Protein AF-A0AAE5TI17-F1 (afdb_monomer_lite)

InterPro domains:
  IPR019294 Translational regulator Com [PF10122] (6-40)
  IPR023411 Ribonuclease A, active site [PS00127] (33-39)

Sequence (43 aa):
MQNKIQEMRCKCCKKLLARTKDNQYLEIKCVRCKTLNTFKQSK

Secondary structure (DSSP, 8-state):
---PPEEEE-TTT--EEEEES--SEEEEE-TTT--EEEEE---

Structure (mmCIF, N/CA/C/O backbone):
data_AF-A0AAE5TI17-F1
#
_entry.id   AF-A0AAE5TI17-F1
#
loop_
_atom_site.group_PDB
_atom_site.id
_atom_site.type_symbol
_atom_site.label_atom_id
_atom_site.label_alt_id
_atom_site.label_comp_id
_atom_site.label_asym_id
_atom_site.label_entity_id
_atom_site.label_seq_id
_atom_site.pdbx_PDB_ins_code
_atom_site.Cartn_x
_atom_site.Cartn_y
_atom_site.Cartn_z
_atom_site.occupancy
_atom_site.B_iso_or_equiv
_atom_site.auth_seq_id
_atom_site.auth_comp_id
_atom_site.auth_asym_id
_atom_site.auth_atom_id
_atom_site.pdbx_PDB_model_num
ATOM 1 N N . MET A 1 1 ? -19.313 7.920 15.749 1.00 44.44 1 MET A N 1
ATOM 2 C CA . MET A 1 1 ? -17.968 8.179 15.189 1.00 44.44 1 MET A CA 1
ATOM 3 C C . MET A 1 1 ? -17.855 7.405 13.878 1.00 44.44 1 MET A C 1
ATOM 5 O O . MET A 1 1 ? -17.872 6.180 13.903 1.00 44.44 1 MET A O 1
ATOM 9 N N . GLN A 1 2 ? -17.907 8.078 12.726 1.00 49.59 2 GLN A N 1
ATOM 10 C CA . GLN A 1 2 ? -17.812 7.397 11.429 1.00 49.59 2 GLN A CA 1
ATOM 11 C C . GLN A 1 2 ? -16.361 6.966 11.208 1.00 49.59 2 GLN A C 1
ATOM 13 O O . GLN A 1 2 ? -15.498 7.782 10.903 1.00 49.59 2 GLN A O 1
ATOM 18 N N . ASN A 1 3 ? -16.093 5.677 11.389 1.00 57.78 3 ASN A N 1
ATOM 19 C CA . ASN A 1 3 ? -14.792 5.086 11.103 1.00 57.78 3 ASN A CA 1
ATOM 20 C C . ASN A 1 3 ? -14.588 5.046 9.582 1.00 57.78 3 ASN A C 1
ATOM 22 O O . ASN A 1 3 ? -15.055 4.128 8.903 1.00 57.78 3 ASN A O 1
ATOM 26 N N . LYS A 1 4 ? -13.959 6.093 9.040 1.00 77.31 4 LYS A N 1
ATOM 27 C CA . LYS A 1 4 ? -13.721 6.259 7.606 1.00 77.31 4 LYS A CA 1
ATOM 28 C C . LYS A 1 4 ? -12.693 5.229 7.137 1.00 77.31 4 LYS A C 1
ATOM 30 O O . LYS A 1 4 ? -11.547 5.252 7.571 1.00 77.31 4 LYS A O 1
ATOM 35 N N . ILE A 1 5 ? -13.103 4.339 6.235 1.00 86.19 5 ILE A N 1
ATOM 36 C CA . ILE A 1 5 ? -12.200 3.378 5.590 1.00 86.19 5 ILE A CA 1
ATOM 37 C C . ILE A 1 5 ? -11.169 4.158 4.763 1.00 86.19 5 ILE A C 1
ATOM 39 O O . ILE A 1 5 ? -11.538 4.943 3.887 1.00 86.19 5 ILE A O 1
ATOM 43 N N . GLN A 1 6 ? -9.882 3.936 5.025 1.00 89.31 6 GLN A N 1
ATOM 44 C CA . GLN A 1 6 ? -8.780 4.513 4.263 1.00 89.31 6 GLN A CA 1
ATOM 45 C C . GLN A 1 6 ? -8.373 3.585 3.118 1.00 89.31 6 GLN A C 1
ATOM 47 O O . GLN A 1 6 ? -8.196 2.378 3.297 1.00 89.31 6 GLN A O 1
ATOM 52 N N . GLU A 1 7 ? -8.201 4.159 1.927 1.00 93.38 7 GLU A N 1
ATOM 53 C CA . GLU A 1 7 ? -7.645 3.446 0.782 1.00 93.38 7 GLU A CA 1
ATOM 54 C C . GLU A 1 7 ? -6.124 3.585 0.749 1.00 93.38 7 GLU A C 1
ATOM 56 O O . GLU A 1 7 ? -5.581 4.654 0.470 1.00 93.38 7 GLU A O 1
ATOM 61 N N . MET A 1 8 ? -5.428 2.473 0.954 1.00 93.62 8 MET A N 1
ATOM 62 C CA . MET A 1 8 ? -3.978 2.405 0.848 1.00 93.62 8 MET A CA 1
ATOM 63 C C . MET A 1 8 ? -3.613 2.058 -0.595 1.00 93.62 8 MET A C 1
ATOM 65 O O . MET A 1 8 ? -3.839 0.941 -1.077 1.00 93.62 8 MET A O 1
ATOM 69 N N . ARG A 1 9 ? -3.077 3.040 -1.322 1.00 96.38 9 ARG A N 1
ATOM 70 C CA . ARG A 1 9 ? -2.715 2.919 -2.741 1.00 96.38 9 ARG A CA 1
ATOM 71 C C . ARG A 1 9 ? -1.208 2.948 -2.918 1.00 96.38 9 ARG A C 1
ATOM 73 O O . ARG A 1 9 ? -0.495 3.635 -2.196 1.00 96.38 9 ARG A O 1
ATOM 80 N N . CYS A 1 10 ? -0.719 2.214 -3.911 1.00 97.81 10 CYS A N 1
ATOM 81 C CA . CYS A 1 10 ? 0.703 2.172 -4.208 1.00 97.81 10 CYS A CA 1
ATOM 82 C C . CYS A 1 10 ? 1.246 3.568 -4.537 1.00 97.81 10 CYS A C 1
ATOM 84 O O . CYS A 1 10 ? 0.703 4.248 -5.410 1.00 97.81 10 CYS A O 1
ATOM 86 N N . LYS A 1 11 ? 2.359 3.963 -3.908 1.00 97.00 11 LYS A N 1
ATOM 87 C CA . LYS A 1 11 ? 2.990 5.270 -4.140 1.00 97.00 11 LYS A CA 1
ATOM 88 C C . LYS A 1 11 ? 3.459 5.461 -5.585 1.00 97.00 11 LYS A C 1
ATOM 90 O O . LYS A 1 11 ? 3.374 6.572 -6.096 1.00 97.00 11 LYS A O 1
ATOM 95 N N . CYS A 1 12 ? 3.869 4.369 -6.238 1.00 98.00 12 CYS A N 1
ATOM 96 C CA . CYS A 1 12 ? 4.364 4.348 -7.613 1.00 98.00 12 CYS A CA 1
ATOM 97 C C . CYS A 1 12 ? 3.221 4.269 -8.643 1.00 98.00 12 CYS A C 1
ATOM 99 O O . CYS A 1 12 ? 2.987 5.226 -9.368 1.00 98.00 12 CYS A O 1
ATOM 101 N N . CYS A 1 13 ? 2.462 3.166 -8.685 1.00 97.75 13 CYS A N 1
ATOM 102 C CA . CYS A 1 13 ? 1.486 2.922 -9.762 1.00 97.75 13 CYS A CA 1
ATOM 103 C C . CYS A 1 13 ? 0.019 3.218 -9.401 1.00 97.75 13 CYS A C 1
ATOM 105 O O . CYS A 1 13 ? -0.881 2.846 -10.152 1.00 97.75 13 CYS A O 1
ATOM 107 N N . LYS A 1 14 ? -0.246 3.785 -8.215 1.00 97.31 14 LYS A N 1
ATOM 108 C CA . LYS A 1 14 ? -1.588 4.119 -7.682 1.00 97.31 14 LYS A CA 1
ATOM 109 C C . LYS A 1 14 ? -2.587 2.956 -7.576 1.00 97.31 14 LYS A C 1
ATOM 111 O O . LYS A 1 14 ? -3.738 3.165 -7.177 1.00 97.31 14 LYS A O 1
ATOM 116 N N . LYS A 1 15 ? -2.157 1.717 -7.856 1.00 97.31 15 LYS A N 1
ATOM 117 C CA . LYS A 1 15 ? -2.966 0.508 -7.658 1.00 97.31 15 LYS A CA 1
ATOM 118 C C . LYS A 1 15 ? -3.439 0.447 -6.205 1.00 97.31 15 LYS A C 1
ATOM 120 O O . LYS A 1 15 ? -2.626 0.604 -5.295 1.00 97.31 15 LYS A O 1
ATOM 125 N N . LEU A 1 16 ? -4.724 0.169 -5.995 1.00 96.94 16 LEU A N 1
ATOM 126 C CA . LEU A 1 16 ? -5.258 -0.151 -4.674 1.00 96.94 16 LEU A CA 1
ATOM 127 C C . LEU A 1 16 ? -4.564 -1.405 -4.122 1.00 96.94 16 LEU A C 1
ATOM 129 O O . LEU A 1 16 ? -4.490 -2.434 -4.810 1.00 96.94 16 LEU A O 1
ATOM 133 N N . LEU A 1 17 ? -4.021 -1.278 -2.912 1.00 96.19 17 LEU A N 1
ATOM 134 C CA . LEU A 1 17 ? -3.317 -2.342 -2.201 1.00 96.19 17 LEU A CA 1
ATOM 135 C C . LEU A 1 17 ? -4.168 -2.892 -1.060 1.00 96.19 17 LEU A C 1
ATOM 137 O O . LEU A 1 17 ? -4.296 -4.104 -0.949 1.00 96.19 17 LEU A O 1
ATOM 141 N N . ALA A 1 18 ? -4.777 -2.013 -0.262 1.00 93.44 18 ALA A N 1
ATOM 142 C CA . ALA A 1 18 ? -5.644 -2.397 0.845 1.00 93.44 18 ALA A CA 1
ATOM 143 C C . ALA A 1 18 ? -6.695 -1.317 1.137 1.00 93.44 18 ALA A C 1
ATOM 145 O O . ALA A 1 18 ? -6.532 -0.150 0.772 1.00 93.44 18 ALA A O 1
ATOM 146 N N . ARG A 1 19 ? -7.766 -1.716 1.821 1.00 93.19 19 ARG A N 1
ATOM 147 C CA . ARG A 1 19 ? -8.733 -0.825 2.464 1.00 93.19 19 ARG A CA 1
ATOM 148 C C . ARG A 1 19 ? -8.729 -1.152 3.948 1.00 93.19 19 ARG A C 1
ATOM 150 O O . ARG A 1 19 ? -8.975 -2.300 4.300 1.00 93.19 19 ARG A O 1
ATOM 157 N N . THR A 1 20 ? -8.415 -0.183 4.797 1.00 88.56 20 THR A N 1
ATOM 158 C CA . THR A 1 20 ? -8.252 -0.416 6.239 1.00 88.56 20 THR A CA 1
ATOM 159 C C . THR A 1 20 ? -9.155 0.523 7.020 1.00 88.56 20 THR A C 1
ATOM 161 O O . THR A 1 20 ? -9.366 1.665 6.616 1.00 88.56 20 THR A O 1
ATOM 164 N N . LYS A 1 21 ? -9.697 0.048 8.139 1.00 84.75 21 LYS A N 1
ATOM 165 C CA . LYS A 1 21 ? -10.473 0.881 9.067 1.00 84.75 21 LYS A CA 1
ATOM 166 C C . LYS A 1 21 ? -9.563 1.514 10.121 1.00 84.75 21 LYS A C 1
ATOM 168 O O . LYS A 1 21 ? -9.645 2.710 10.343 1.00 84.75 21 LYS A O 1
ATOM 173 N N . ASP A 1 22 ? -8.63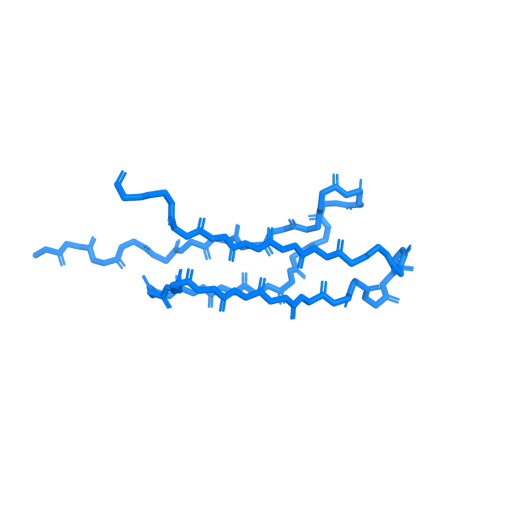2 0.715 10.633 1.00 76.56 22 ASP A N 1
ATOM 174 C CA . ASP A 1 22 ? -7.543 1.119 11.514 1.00 76.56 22 ASP A CA 1
ATOM 175 C C . ASP A 1 22 ? -6.273 0.417 11.065 1.00 76.56 22 ASP A C 1
ATOM 177 O O . ASP A 1 22 ? -6.297 -0.773 10.747 1.00 76.56 22 ASP A O 1
ATOM 181 N N . ASN A 1 23 ? -5.173 1.157 10.990 1.00 72.44 23 ASN A N 1
ATOM 182 C CA . ASN A 1 23 ? -3.898 0.575 10.622 1.00 72.44 23 ASN A CA 1
ATOM 183 C C . ASN A 1 23 ? -2.754 1.351 11.271 1.00 72.44 23 ASN A C 1
ATOM 185 O O . ASN A 1 23 ? -2.385 2.423 10.797 1.00 72.44 23 ASN A O 1
ATOM 189 N N . GLN A 1 24 ? -2.179 0.794 12.338 1.00 78.38 24 GLN A N 1
ATOM 190 C CA . GLN A 1 24 ? -1.023 1.396 13.011 1.00 78.38 24 GLN A CA 1
ATOM 191 C C . GLN A 1 24 ? 0.226 1.326 12.118 1.00 78.38 24 GLN A C 1
ATOM 193 O O . GLN A 1 24 ? 0.977 2.296 12.009 1.00 78.38 24 GLN A O 1
ATOM 198 N N . TYR A 1 25 ? 0.411 0.196 11.427 1.00 89.44 25 TYR A N 1
ATOM 199 C CA . TYR A 1 25 ? 1.534 -0.056 10.528 1.00 89.44 25 TYR A CA 1
ATOM 200 C C . TYR A 1 25 ? 1.169 -1.141 9.502 1.00 89.44 25 TYR A C 1
ATOM 202 O O . TYR A 1 25 ? 0.761 -2.234 9.882 1.00 89.44 25 TYR A O 1
ATOM 210 N N . LEU A 1 26 ? 1.333 -0.862 8.206 1.00 90.75 26 LEU A N 1
ATOM 211 C CA . LEU A 1 26 ? 1.204 -1.845 7.122 1.00 90.75 26 LEU A CA 1
ATOM 212 C C . LEU A 1 26 ? 2.378 -1.715 6.163 1.00 90.75 26 LEU A C 1
ATOM 214 O O . LEU A 1 26 ? 2.620 -0.636 5.621 1.00 90.75 26 LEU A O 1
ATOM 218 N N . GLU A 1 27 ? 3.022 -2.837 5.866 1.00 94.75 27 GLU A N 1
ATOM 219 C CA . GLU A 1 27 ? 3.959 -2.953 4.755 1.00 94.75 27 GLU A CA 1
ATOM 220 C C . GLU A 1 27 ? 3.440 -3.927 3.715 1.00 94.75 27 GLU A C 1
ATOM 222 O O . GLU A 1 27 ? 3.087 -5.065 4.011 1.00 94.75 27 GLU A O 1
ATOM 227 N N . ILE A 1 28 ? 3.369 -3.460 2.471 1.00 95.44 28 ILE A N 1
ATOM 228 C CA . ILE A 1 28 ? 2.809 -4.236 1.373 1.00 95.44 28 ILE A CA 1
ATOM 229 C C . ILE A 1 28 ? 3.568 -3.981 0.072 1.00 95.44 28 ILE A C 1
ATOM 231 O O . ILE A 1 28 ? 3.697 -2.855 -0.431 1.00 95.44 28 ILE A O 1
ATOM 235 N N . LYS A 1 29 ? 4.071 -5.071 -0.510 1.00 97.88 29 LYS A N 1
ATOM 236 C CA . LYS A 1 29 ? 4.693 -5.062 -1.832 1.00 97.88 29 LYS A CA 1
ATOM 237 C C . LYS A 1 29 ? 3.610 -4.994 -2.904 1.00 97.88 29 LYS A C 1
ATOM 239 O O . LYS A 1 29 ? 2.699 -5.817 -2.948 1.00 97.88 29 LYS A O 1
ATOM 244 N N . CYS A 1 30 ? 3.713 -4.026 -3.808 1.00 98.19 30 CYS A N 1
ATOM 245 C CA . CYS A 1 30 ? 2.786 -3.932 -4.927 1.00 98.19 30 CYS A CA 1
ATOM 246 C C . CYS A 1 30 ? 3.023 -5.083 -5.912 1.00 98.19 30 CYS A C 1
ATOM 248 O O . CYS A 1 30 ? 4.092 -5.189 -6.506 1.00 98.19 30 CYS A O 1
ATOM 250 N N . VAL A 1 31 ? 2.006 -5.907 -6.166 1.00 96.88 31 VAL A N 1
ATOM 251 C CA . VAL A 1 31 ? 2.117 -7.020 -7.127 1.00 96.88 31 VAL A CA 1
ATOM 252 C C . VAL A 1 31 ? 2.383 -6.560 -8.565 1.00 96.88 31 VAL A C 1
ATOM 254 O O . VAL A 1 31 ? 3.020 -7.300 -9.314 1.00 96.88 31 VAL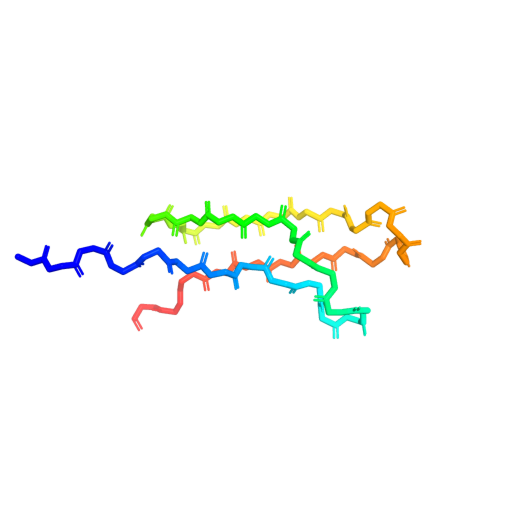 A O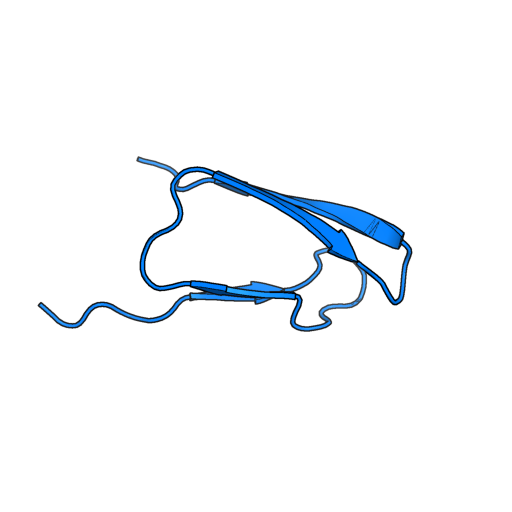 1
ATOM 257 N N . ARG A 1 32 ? 1.952 -5.338 -8.923 1.00 97.44 32 ARG A N 1
ATOM 258 C CA . ARG A 1 32 ? 2.092 -4.750 -10.265 1.00 97.44 32 ARG A CA 1
ATOM 259 C C . ARG A 1 32 ? 3.500 -4.205 -10.510 1.00 97.44 32 ARG A C 1
ATOM 261 O O . ARG A 1 32 ? 4.195 -4.713 -11.373 1.00 97.44 32 ARG A O 1
ATOM 268 N N . CYS A 1 33 ? 3.926 -3.199 -9.745 1.00 97.62 33 CYS A N 1
ATOM 269 C CA . CYS A 1 33 ? 5.200 -2.499 -9.974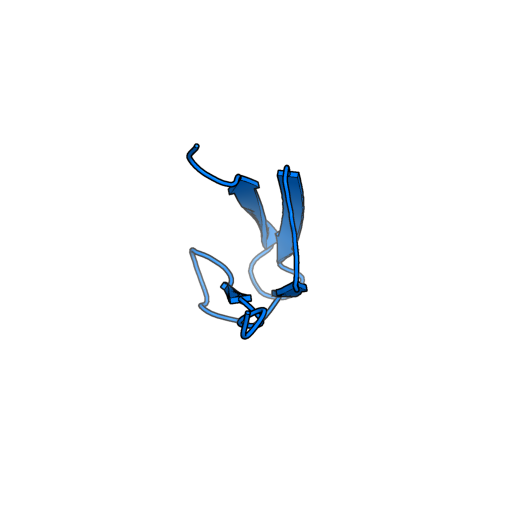 1.00 97.62 33 CYS A CA 1
ATOM 270 C C . CYS A 1 33 ? 6.320 -2.903 -9.001 1.00 97.62 33 CYS A C 1
ATOM 272 O O . CYS A 1 33 ? 7.382 -2.295 -8.999 1.00 97.62 33 CYS A O 1
ATOM 274 N N . LYS A 1 34 ? 6.076 -3.888 -8.127 1.00 97.69 34 LYS A N 1
ATOM 275 C CA . LYS A 1 34 ? 7.023 -4.439 -7.137 1.00 97.69 34 LYS A CA 1
ATOM 276 C C . LYS A 1 34 ? 7.547 -3.462 -6.076 1.00 97.69 34 LYS A C 1
ATOM 278 O O . LYS A 1 34 ? 8.272 -3.897 -5.187 1.00 97.69 34 LYS A O 1
ATOM 283 N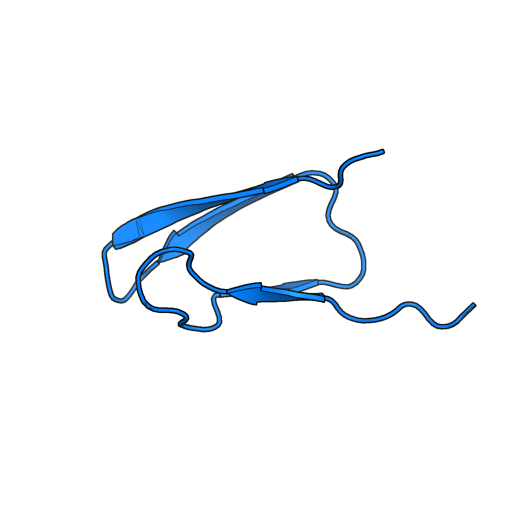 N . THR A 1 35 ? 7.117 -2.199 -6.085 1.00 98.25 35 THR A N 1
ATOM 284 C CA . THR A 1 35 ? 7.417 -1.210 -5.040 1.00 98.25 35 THR A CA 1
ATOM 285 C C . THR A 1 35 ? 6.925 -1.685 -3.673 1.00 98.25 35 THR A C 1
ATOM 287 O O . THR A 1 35 ? 5.751 -2.043 -3.537 1.00 98.25 35 THR A O 1
ATOM 290 N N . LEU A 1 36 ? 7.789 -1.636 -2.658 1.00 98.06 36 LEU A N 1
ATOM 291 C CA . LEU A 1 36 ? 7.410 -1.801 -1.255 1.00 98.06 36 LEU A CA 1
ATOM 292 C C . LEU A 1 36 ? 6.773 -0.498 -0.741 1.00 98.06 36 LEU A C 1
ATOM 294 O O . LEU A 1 36 ? 7.338 0.587 -0.909 1.00 98.06 36 LEU A O 1
ATOM 298 N N . ASN A 1 37 ? 5.560 -0.591 -0.194 1.00 96.50 37 ASN A N 1
ATOM 299 C CA . ASN A 1 37 ? 4.804 0.546 0.332 1.00 96.50 37 ASN A CA 1
ATOM 300 C C . ASN A 1 37 ? 4.643 0.362 1.835 1.00 96.50 37 ASN A C 1
ATOM 302 O O . ASN A 1 37 ? 4.213 -0.706 2.264 1.00 96.50 37 ASN A O 1
ATOM 306 N N . THR A 1 38 ? 4.936 1.414 2.589 1.00 95.69 38 THR A N 1
ATOM 307 C CA . THR A 1 38 ? 4.823 1.445 4.046 1.00 95.69 38 THR A CA 1
ATOM 308 C C . THR A 1 38 ? 3.793 2.509 4.406 1.00 95.69 38 THR A C 1
ATOM 310 O O . THR A 1 38 ? 3.915 3.656 3.977 1.00 95.69 38 THR A O 1
ATOM 313 N N . PHE A 1 39 ? 2.771 2.126 5.165 1.00 92.44 39 PHE A N 1
ATOM 314 C CA . PHE A 1 39 ? 1.708 3.000 5.651 1.00 92.44 39 PHE A CA 1
ATOM 315 C C . PHE A 1 39 ? 1.749 3.003 7.176 1.00 92.4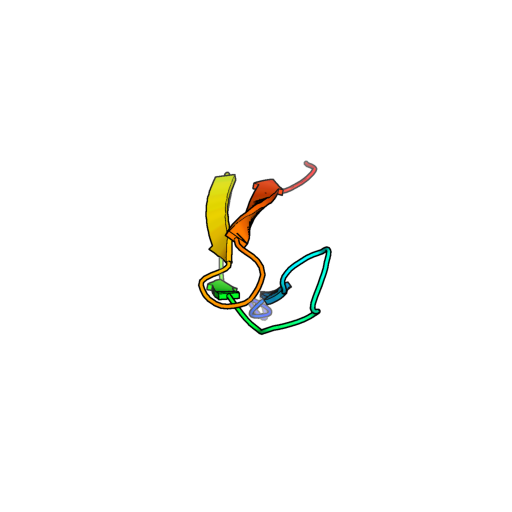4 39 PHE A C 1
ATOM 317 O O . PHE A 1 39 ? 1.704 1.943 7.797 1.00 92.44 39 PHE A O 1
ATOM 324 N N . LYS A 1 40 ? 1.840 4.190 7.771 1.00 89.19 40 LYS A N 1
ATOM 325 C CA . LYS A 1 40 ? 1.853 4.413 9.220 1.00 89.19 40 LYS A CA 1
ATOM 326 C C . LYS A 1 40 ? 0.798 5.460 9.540 1.00 89.19 40 LYS A C 1
ATOM 328 O O . LYS A 1 40 ? 0.674 6.425 8.785 1.00 89.19 40 LYS A O 1
ATOM 333 N N . GLN A 1 41 ? 0.061 5.292 10.631 1.00 79.81 41 GLN A N 1
ATOM 334 C CA . GLN A 1 41 ? -0.709 6.407 11.175 1.00 79.81 41 GLN A CA 1
ATOM 335 C C . GLN A 1 41 ? 0.277 7.401 11.800 1.00 79.81 41 GLN A C 1
ATOM 337 O O . GLN A 1 41 ? 1.034 7.049 12.705 1.00 79.81 41 GLN A O 1
ATOM 342 N N . SER A 1 42 ? 0.298 8.631 11.291 1.00 64.19 42 SER A N 1
ATOM 343 C CA . SER A 1 42 ? 0.852 9.755 12.043 1.00 64.19 42 SER A CA 1
ATOM 344 C C . SER A 1 42 ? -0.089 9.998 13.223 1.00 64.19 42 SER A C 1
ATOM 346 O O . SER A 1 42 ? -1.299 10.077 13.005 1.00 64.19 42 SER A O 1
ATOM 348 N N . LYS A 1 43 ? 0.456 10.019 14.444 1.00 55.00 43 LYS A N 1
ATOM 349 C CA . LYS A 1 43 ? -0.286 10.393 15.657 1.00 55.00 43 LYS A CA 1
ATOM 350 C C . LYS A 1 43 ? -0.949 11.758 15.508 1.00 55.00 43 LYS A C 1
ATOM 352 O O . LYS A 1 43 ? -0.338 12.622 14.839 1.00 55.00 43 LYS A O 1
#

Foldseek 3Di:
DPQDWDFDADPPPRHTDDTDSDDQWDWDQDPPPRDIDIDHDDD

Radius of gyration: 10.89 Å; chains: 1; bounding box: 25×17×26 Å

pLDDT: mean 87.88, std 14.07, range [44.44, 98.25]

Organism: Avibacterium paragallinarum (NCBI:txid728)